Protein AF-A0A352UEM2-F1 (afdb_monomer)

Structure (mmCIF, N/CA/C/O backbone):
data_AF-A0A352UEM2-F1
#
_entry.id   AF-A0A352UEM2-F1
#
loop_
_atom_site.group_PDB
_atom_site.id
_atom_site.type_symbol
_atom_site.label_atom_id
_atom_site.label_alt_id
_atom_site.label_comp_id
_atom_site.label_asym_id
_atom_site.label_entity_id
_atom_site.label_seq_id
_atom_site.pdbx_PDB_ins_code
_atom_site.Cartn_x
_atom_site.Cartn_y
_atom_site.Cartn_z
_atom_site.occupancy
_atom_site.B_iso_or_equiv
_atom_site.auth_seq_id
_atom_site.auth_comp_id
_atom_site.auth_asym_id
_atom_site.auth_atom_id
_atom_site.pdbx_PDB_model_num
ATOM 1 N N . MET A 1 1 ? 37.378 -18.573 17.437 1.00 40.31 1 MET A N 1
ATOM 2 C CA . MET A 1 1 ? 36.549 -19.397 16.538 1.00 40.31 1 MET A CA 1
ATOM 3 C C . MET A 1 1 ? 35.945 -18.454 15.507 1.00 40.31 1 MET A C 1
ATOM 5 O O . MET A 1 1 ? 35.376 -17.440 15.891 1.00 40.31 1 MET A O 1
ATOM 9 N N . ILE A 1 2 ? 36.253 -18.704 14.237 1.00 40.34 2 ILE A N 1
ATOM 10 C CA . ILE A 1 2 ? 35.847 -17.953 13.033 1.00 40.34 2 ILE A CA 1
ATOM 11 C C . ILE A 1 2 ? 34.302 -17.836 13.073 1.00 40.34 2 ILE A C 1
ATOM 13 O O . ILE A 1 2 ? 33.670 -18.853 13.328 1.00 40.34 2 ILE A O 1
ATOM 17 N N . ARG A 1 3 ? 33.608 -16.682 13.057 1.00 59.94 3 ARG A N 1
ATOM 18 C CA . ARG A 1 3 ? 33.691 -15.425 12.270 1.00 59.94 3 ARG A CA 1
ATOM 19 C C . ARG A 1 3 ? 33.576 -15.641 10.761 1.00 59.94 3 ARG A C 1
ATOM 21 O O . ARG A 1 3 ? 34.484 -15.264 10.040 1.00 59.94 3 ARG A O 1
ATOM 28 N N . ASP A 1 4 ? 32.480 -16.250 10.318 1.00 50.72 4 ASP A N 1
ATOM 29 C CA . ASP A 1 4 ? 3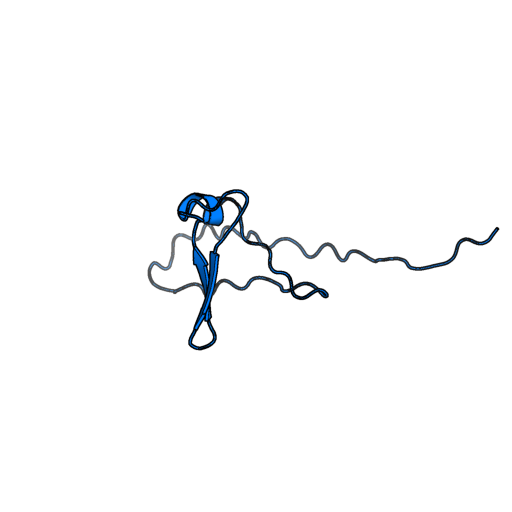2.065 -16.300 8.910 1.00 50.72 4 ASP A CA 1
ATOM 30 C C . ASP A 1 4 ? 30.605 -16.802 8.848 1.00 50.72 4 ASP A C 1
ATOM 32 O O . ASP A 1 4 ? 30.236 -17.674 9.625 1.00 50.72 4 ASP A O 1
ATOM 36 N N . GLY A 1 5 ? 29.684 -16.301 8.034 1.00 47.78 5 GLY A N 1
ATOM 37 C CA . GLY A 1 5 ? 29.784 -15.270 7.024 1.00 47.78 5 GLY A CA 1
ATOM 38 C C . GLY A 1 5 ? 28.396 -14.997 6.442 1.00 47.78 5 GLY A C 1
ATOM 39 O O . GLY A 1 5 ? 27.692 -15.915 6.036 1.00 47.78 5 GLY A O 1
ATOM 40 N N . LYS A 1 6 ? 27.994 -13.727 6.428 1.00 51.12 6 LYS A N 1
ATOM 41 C CA . LYS A 1 6 ? 27.381 -13.044 5.278 1.00 51.12 6 LYS A CA 1
ATOM 42 C C . LYS A 1 6 ? 27.076 -11.615 5.707 1.00 51.12 6 LYS A C 1
ATOM 44 O O . LYS A 1 6 ? 26.183 -11.366 6.508 1.00 51.12 6 LYS A O 1
ATOM 49 N N . MET A 1 7 ? 27.845 -10.672 5.174 1.00 48.53 7 MET A N 1
ATOM 50 C CA . MET A 1 7 ? 27.408 -9.286 5.087 1.00 48.53 7 MET A CA 1
ATOM 51 C C . MET A 1 7 ? 26.077 -9.265 4.328 1.00 48.53 7 MET A C 1
ATOM 53 O O . MET A 1 7 ? 26.058 -9.514 3.124 1.00 48.53 7 MET A O 1
ATOM 57 N N . SER A 1 8 ? 24.976 -8.960 5.006 1.00 37.91 8 SER A N 1
ATOM 58 C CA . SER A 1 8 ? 23.837 -8.354 4.325 1.00 37.91 8 SER A CA 1
ATOM 59 C C . SER A 1 8 ? 24.166 -6.877 4.199 1.00 37.91 8 SER A C 1
ATOM 61 O O . SER A 1 8 ? 24.010 -6.101 5.138 1.00 37.91 8 SER A O 1
ATOM 63 N N . THR A 1 9 ? 24.716 -6.493 3.051 1.00 49.66 9 THR A N 1
ATOM 64 C CA . THR A 1 9 ? 24.753 -5.092 2.649 1.00 49.66 9 THR A CA 1
ATOM 65 C C . THR A 1 9 ? 23.306 -4.649 2.461 1.00 49.66 9 THR A C 1
ATOM 67 O O . THR A 1 9 ? 22.708 -4.873 1.412 1.00 49.66 9 THR A O 1
ATOM 70 N N . GLU A 1 10 ? 22.717 -4.044 3.489 1.00 42.31 10 GLU A N 1
ATOM 71 C CA . GLU A 1 10 ? 21.513 -3.238 3.317 1.00 42.31 10 GLU A CA 1
ATOM 72 C C . GLU A 1 10 ? 21.893 -2.026 2.464 1.00 42.31 10 GLU A C 1
ATOM 74 O O . GLU A 1 10 ? 22.436 -1.030 2.948 1.00 42.31 10 GLU A O 1
ATOM 79 N N . ILE A 1 11 ? 21.630 -2.111 1.159 1.00 47.78 11 ILE A N 1
ATOM 80 C CA . ILE A 1 11 ? 21.549 -0.923 0.316 1.00 47.78 11 ILE A CA 1
ATOM 81 C C . ILE A 1 11 ? 20.318 -0.167 0.812 1.00 47.78 11 ILE A C 1
ATOM 83 O O . ILE A 1 11 ? 19.187 -0.497 0.458 1.00 47.78 11 ILE A O 1
ATOM 87 N N . ARG A 1 12 ? 20.539 0.839 1.666 1.00 49.91 12 ARG A N 1
ATOM 88 C CA . ARG A 1 12 ? 19.533 1.841 2.028 1.00 49.91 12 ARG A CA 1
ATOM 89 C C . ARG A 1 12 ? 19.161 2.612 0.766 1.00 49.91 12 ARG A C 1
ATOM 91 O O . ARG A 1 12 ? 19.713 3.674 0.480 1.00 49.91 12 ARG A O 1
ATOM 98 N N . ARG A 1 13 ? 18.249 2.057 -0.030 1.00 46.78 13 ARG A N 1
ATOM 99 C CA . ARG A 1 13 ? 17.638 2.786 -1.132 1.00 46.78 13 ARG A CA 1
ATOM 100 C C . ARG A 1 13 ? 16.747 3.839 -0.498 1.00 46.78 13 ARG A C 1
ATOM 102 O O . ARG A 1 13 ? 15.794 3.519 0.204 1.00 46.78 13 ARG A O 1
ATOM 109 N N . LYS A 1 14 ? 17.168 5.088 -0.696 1.00 40.69 14 LYS A N 1
ATOM 110 C CA . LYS A 1 14 ? 16.442 6.324 -0.427 1.00 40.69 14 LYS A CA 1
ATOM 111 C C . LYS A 1 14 ? 14.954 6.059 -0.633 1.00 40.69 14 LYS A C 1
ATOM 113 O O . LYS A 1 14 ? 14.533 5.737 -1.741 1.00 40.69 14 LYS A O 1
ATOM 118 N N . VAL A 1 15 ? 14.205 6.109 0.461 1.00 46.19 15 VAL A N 1
ATOM 119 C CA . VAL A 1 15 ? 12.751 6.158 0.422 1.00 46.19 15 VAL A CA 1
ATOM 120 C C . VAL A 1 15 ? 12.454 7.421 -0.367 1.00 46.19 15 VAL A C 1
ATOM 122 O O . VAL A 1 15 ? 12.606 8.525 0.153 1.00 46.19 15 VAL A O 1
ATOM 125 N N . THR A 1 16 ? 12.142 7.285 -1.651 1.00 42.00 16 THR A N 1
ATOM 126 C CA . THR A 1 16 ? 11.597 8.389 -2.431 1.00 42.00 16 THR A CA 1
ATOM 127 C C . THR A 1 16 ? 10.140 8.533 -1.998 1.00 42.00 16 THR A C 1
ATOM 129 O O . THR A 1 16 ? 9.223 8.357 -2.782 1.00 42.00 16 THR A O 1
ATOM 132 N N . PHE A 1 17 ? 9.930 8.868 -0.720 1.00 50.94 17 PHE A N 1
ATOM 133 C CA . PHE A 1 17 ? 8.853 9.769 -0.336 1.00 50.94 17 PHE A CA 1
ATOM 134 C C . PHE A 1 17 ? 9.275 11.149 -0.827 1.00 50.94 17 PHE A C 1
ATOM 136 O O . PHE A 1 17 ? 9.545 12.067 -0.055 1.00 50.94 17 PHE A O 1
ATOM 143 N N . GLU A 1 18 ? 9.389 11.288 -2.141 1.00 37.94 18 GLU A N 1
ATOM 144 C CA . GLU A 1 18 ? 9.260 12.593 -2.736 1.00 37.94 18 GLU A CA 1
ATOM 145 C C . GLU A 1 18 ? 7.758 12.823 -2.709 1.00 37.94 18 GLU A C 1
ATOM 147 O O . GLU A 1 18 ? 7.022 12.488 -3.630 1.00 37.94 18 GLU A O 1
ATOM 152 N N . ARG A 1 19 ? 7.286 13.328 -1.562 1.00 45.03 19 ARG A N 1
ATOM 153 C CA . ARG A 1 19 ? 6.129 14.207 -1.556 1.00 45.03 19 ARG A CA 1
ATOM 154 C C . ARG A 1 19 ? 6.521 15.314 -2.521 1.00 45.03 19 ARG A C 1
ATOM 156 O O . ARG A 1 19 ? 7.157 16.286 -2.117 1.00 45.03 19 ARG A O 1
ATOM 163 N N . ILE A 1 20 ? 6.228 15.101 -3.799 1.00 42.31 20 ILE A N 1
ATOM 164 C CA . ILE A 1 20 ? 6.281 16.121 -4.821 1.00 42.31 20 ILE A CA 1
ATOM 165 C C . ILE A 1 20 ? 5.202 17.112 -4.380 1.00 42.31 20 ILE A C 1
ATOM 167 O O . ILE A 1 20 ? 4.026 16.991 -4.699 1.00 42.31 20 ILE A O 1
ATOM 171 N N . GLN A 1 21 ? 5.605 18.063 -3.533 1.00 44.75 21 GLN A N 1
ATOM 172 C CA . GLN A 1 21 ? 5.012 19.387 -3.524 1.00 44.75 21 GLN A CA 1
ATOM 173 C C . GLN A 1 21 ? 5.322 19.964 -4.900 1.00 44.75 21 GLN A C 1
ATOM 175 O O . GLN A 1 21 ? 6.336 20.620 -5.119 1.00 44.75 21 GLN A O 1
ATOM 180 N N . SER A 1 22 ? 4.500 19.626 -5.876 1.00 37.91 22 SER A N 1
ATOM 181 C CA . SER A 1 22 ? 4.423 20.371 -7.116 1.00 37.91 22 SER A CA 1
ATOM 182 C C . SER A 1 22 ? 2.949 20.504 -7.402 1.00 37.91 22 SER A C 1
ATOM 184 O O . SER A 1 22 ? 2.279 19.583 -7.857 1.00 37.91 22 SER A O 1
ATOM 186 N N . GLU A 1 23 ? 2.444 21.667 -7.016 1.00 47.62 23 GLU A N 1
ATOM 187 C CA . GLU A 1 23 ? 1.209 22.240 -7.518 1.00 47.62 23 GLU A CA 1
ATOM 188 C C . GLU A 1 23 ? 1.318 22.364 -9.049 1.00 47.62 23 GLU A C 1
ATOM 190 O O . GLU A 1 23 ? 1.673 23.429 -9.538 1.00 47.62 23 GLU A O 1
ATOM 195 N N . ALA A 1 24 ? 1.122 21.279 -9.805 1.00 45.12 24 ALA A N 1
ATOM 196 C CA . ALA A 1 24 ? 0.875 21.293 -11.255 1.00 45.12 24 ALA A CA 1
ATOM 197 C C . ALA A 1 24 ? 0.755 19.860 -11.809 1.00 45.12 24 ALA A C 1
ATOM 199 O O . ALA A 1 24 ? 1.700 19.354 -12.401 1.00 45.12 24 ALA A O 1
ATOM 200 N N . ASP A 1 25 ? -0.375 19.194 -11.570 1.00 37.66 25 ASP A N 1
ATOM 201 C CA . ASP A 1 25 ? -1.184 18.527 -12.610 1.00 37.66 25 ASP A CA 1
ATOM 202 C C . ASP A 1 25 ? -2.276 17.691 -11.935 1.00 37.66 25 ASP A C 1
ATOM 204 O O . ASP A 1 25 ? -2.021 16.662 -11.316 1.00 37.66 25 ASP A O 1
ATOM 208 N N . THR A 1 26 ? -3.519 18.152 -12.044 1.00 44.31 26 THR A N 1
ATOM 209 C CA . THR A 1 26 ? -4.6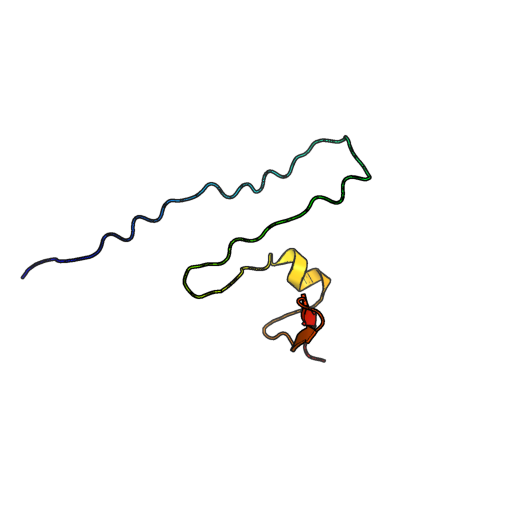96 17.575 -11.374 1.00 44.31 26 THR A CA 1
ATOM 210 C C . 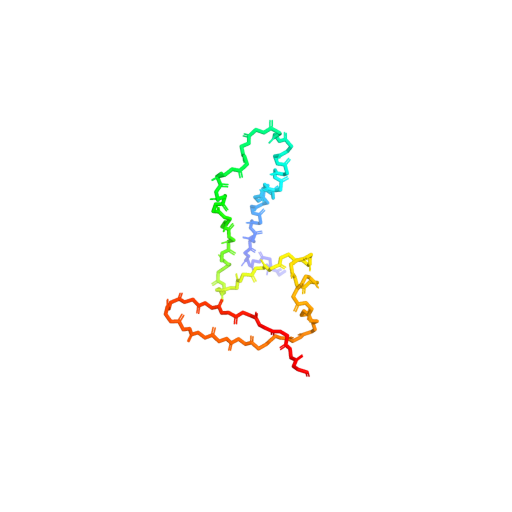THR A 1 26 ? -5.244 16.313 -12.066 1.00 44.31 26 THR A C 1
ATOM 212 O O . THR A 1 26 ? -6.263 15.795 -11.634 1.00 44.31 26 THR A O 1
ATOM 215 N N . ASP A 1 27 ? -4.595 15.766 -13.100 1.00 43.12 27 ASP A N 1
ATOM 216 C CA . ASP A 1 27 ? -5.165 14.636 -13.867 1.00 43.12 27 ASP A CA 1
ATOM 217 C C . ASP A 1 27 ? -4.156 13.576 -14.344 1.00 43.12 27 ASP A C 1
ATOM 219 O O . ASP A 1 27 ? -4.498 12.674 -15.108 1.00 43.12 27 ASP A O 1
ATOM 223 N N . ALA A 1 28 ? -2.906 13.619 -13.879 1.00 44.91 28 ALA A N 1
ATOM 224 C CA . ALA A 1 28 ? -2.021 12.473 -14.043 1.00 44.91 28 ALA A CA 1
ATOM 225 C C . ALA A 1 28 ? -2.355 11.471 -12.934 1.00 44.91 28 ALA A C 1
ATOM 227 O O . ALA A 1 28 ? -2.011 11.692 -11.773 1.00 44.91 28 ALA A O 1
ATOM 228 N N . THR A 1 29 ? -3.044 10.377 -13.272 1.00 46.16 29 THR A N 1
ATOM 229 C CA . THR A 1 29 ? -3.150 9.212 -12.386 1.00 46.16 29 THR A CA 1
ATOM 230 C C . THR A 1 29 ? -1.727 8.705 -12.160 1.00 46.16 29 THR A C 1
ATOM 232 O O . THR A 1 29 ? -1.178 7.977 -12.982 1.00 46.16 29 THR A O 1
ATOM 235 N N . LEU A 1 30 ? -1.073 9.203 -11.112 1.00 45.97 30 LEU A N 1
ATOM 236 C CA . LEU A 1 30 ? 0.271 8.799 -10.739 1.00 45.97 30 LEU A CA 1
ATOM 237 C C . LEU A 1 30 ? 0.220 7.299 -10.452 1.00 45.97 30 LEU A C 1
ATOM 239 O O . LEU A 1 30 ? -0.417 6.863 -9.497 1.00 45.97 30 LEU A O 1
ATOM 243 N N . GLU A 1 31 ? 0.846 6.506 -11.318 1.00 55.56 31 GLU A N 1
ATOM 244 C CA . GLU A 1 31 ? 1.007 5.077 -11.080 1.00 55.56 31 GLU A CA 1
ATOM 245 C C . GLU A 1 31 ? 2.005 4.895 -9.931 1.00 55.56 31 GLU A C 1
ATOM 247 O O . GLU A 1 31 ? 3.218 5.064 -10.084 1.00 55.56 31 GLU A O 1
ATOM 252 N N . GLU A 1 32 ? 1.483 4.598 -8.743 1.00 67.31 32 GLU A N 1
ATOM 253 C CA . GLU A 1 32 ? 2.289 4.319 -7.561 1.00 67.31 32 GLU A CA 1
ATOM 254 C C . GLU A 1 32 ? 2.748 2.855 -7.572 1.00 67.31 32 GLU A C 1
ATOM 256 O O . GLU A 1 32 ? 1.942 1.924 -7.591 1.00 67.31 32 GLU A O 1
ATOM 261 N N . PHE A 1 33 ? 4.064 2.637 -7.530 1.00 76.25 33 PHE A N 1
ATOM 262 C CA . PHE A 1 33 ? 4.654 1.300 -7.466 1.00 76.25 33 PHE A CA 1
ATOM 263 C C . PHE A 1 33 ? 5.223 1.021 -6.073 1.00 76.25 33 PHE A C 1
ATOM 265 O O . PHE A 1 33 ? 6.036 1.788 -5.554 1.00 76.25 33 PHE A O 1
ATOM 272 N N . VAL A 1 34 ? 4.874 -0.134 -5.499 1.00 82.50 34 VAL A N 1
ATOM 273 C CA . VAL A 1 34 ? 5.515 -0.674 -4.289 1.00 82.50 34 VAL A CA 1
ATOM 274 C C . VAL A 1 34 ? 6.558 -1.725 -4.661 1.00 82.50 34 VAL A C 1
ATOM 276 O O . VAL A 1 34 ? 6.395 -2.484 -5.616 1.00 82.50 34 VAL A O 1
ATOM 279 N N . LEU A 1 35 ? 7.655 -1.783 -3.905 1.00 84.88 35 LEU A N 1
ATOM 280 C CA . LEU A 1 35 ? 8.661 -2.826 -4.092 1.00 84.88 35 LEU A CA 1
ATOM 281 C C . LEU A 1 35 ? 8.203 -4.129 -3.441 1.00 84.88 35 LEU A C 1
ATOM 283 O O . LEU A 1 35 ? 7.712 -4.135 -2.312 1.00 84.88 35 LEU A O 1
ATOM 287 N N . VAL A 1 36 ? 8.437 -5.231 -4.146 1.00 88.75 36 VAL A N 1
ATOM 288 C CA . VAL A 1 36 ? 8.272 -6.586 -3.625 1.00 88.75 36 V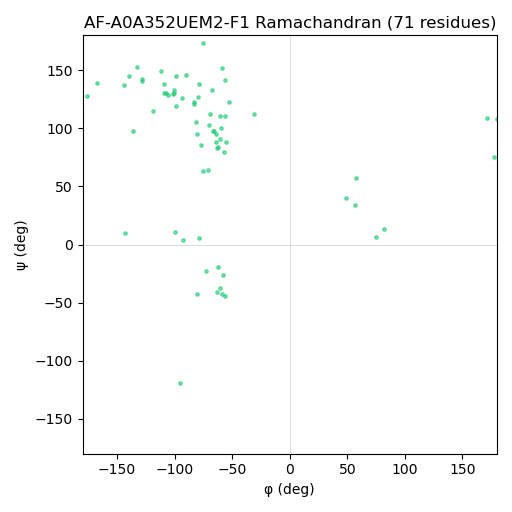AL A CA 1
ATOM 289 C C . VAL A 1 36 ? 9.619 -7.049 -3.078 1.00 88.75 36 VAL A C 1
ATOM 291 O O . VAL A 1 36 ? 10.634 -6.974 -3.776 1.00 88.75 36 VAL A O 1
ATOM 294 N N . ASP A 1 37 ? 9.651 -7.494 -1.823 1.00 89.00 37 ASP A N 1
ATOM 295 C CA . ASP A 1 37 ? 10.874 -8.033 -1.229 1.00 89.00 37 ASP A CA 1
ATOM 296 C C . ASP A 1 37 ? 11.200 -9.451 -1.744 1.00 89.00 37 ASP A C 1
ATOM 298 O O . ASP A 1 37 ? 10.420 -10.082 -2.456 1.00 89.00 37 ASP A O 1
ATOM 302 N N . ALA A 1 38 ? 12.367 -9.988 -1.374 1.00 91.31 38 ALA A N 1
ATOM 303 C CA . ALA A 1 38 ? 12.801 -11.320 -1.810 1.00 91.31 38 ALA A CA 1
ATOM 304 C C . ALA A 1 38 ? 11.880 -12.466 -1.343 1.00 91.3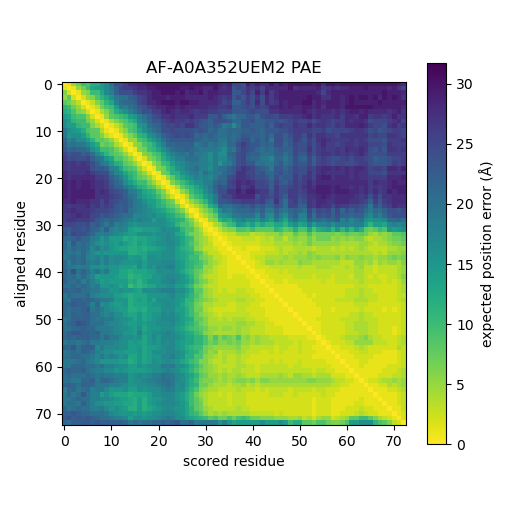1 38 ALA A C 1
ATOM 306 O O . ALA A 1 38 ? 11.927 -13.558 -1.903 1.00 91.31 38 ALA A O 1
ATOM 307 N N . SER A 1 39 ? 11.061 -12.230 -0.315 1.00 93.69 39 SER A N 1
ATOM 308 C CA . SER A 1 39 ? 10.057 -13.177 0.175 1.00 93.69 39 SER A CA 1
ATOM 309 C C . SER A 1 39 ? 8.676 -12.975 -0.455 1.00 93.69 39 SER A C 1
ATOM 311 O O . SER A 1 39 ? 7.734 -13.665 -0.073 1.00 93.69 39 SER A O 1
ATOM 313 N N . GLY A 1 40 ? 8.541 -12.055 -1.415 1.00 89.00 40 GLY A N 1
ATOM 314 C CA . GLY A 1 40 ? 7.280 -11.783 -2.098 1.00 89.00 40 GLY A CA 1
ATOM 315 C C . GLY A 1 40 ? 6.335 -10.859 -1.328 1.00 89.00 40 GLY A C 1
ATOM 316 O O . GLY A 1 40 ? 5.160 -10.778 -1.677 1.00 89.00 40 GLY A O 1
ATOM 317 N N . ARG A 1 41 ? 6.800 -10.178 -0.273 1.00 91.06 41 ARG A N 1
ATOM 318 C CA . ARG A 1 41 ? 5.956 -9.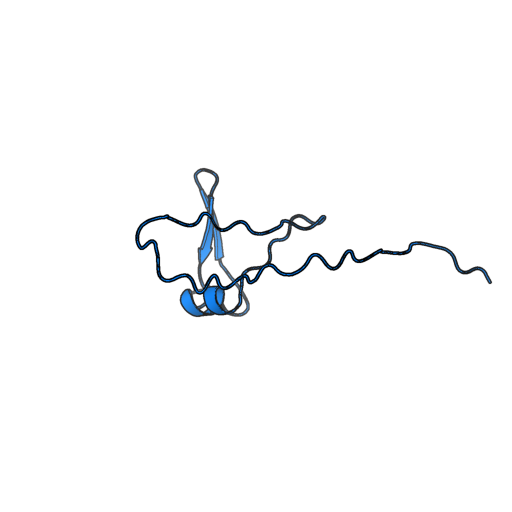283 0.531 1.00 91.06 41 ARG A CA 1
ATOM 319 C C . ARG A 1 41 ? 5.995 -7.865 -0.018 1.00 91.06 41 ARG A C 1
ATOM 321 O O . ARG A 1 41 ? 7.043 -7.391 -0.457 1.00 91.06 41 ARG A O 1
ATOM 328 N N . ILE A 1 42 ? 4.866 -7.179 0.105 1.00 90.81 42 ILE A N 1
ATOM 329 C CA . ILE A 1 42 ? 4.744 -5.735 -0.094 1.00 90.81 42 ILE A CA 1
ATOM 330 C C . ILE A 1 42 ? 4.432 -5.064 1.243 1.00 90.81 42 ILE A C 1
ATOM 332 O O . ILE A 1 42 ? 3.800 -5.664 2.112 1.00 90.81 42 ILE A O 1
ATOM 336 N N . GLN A 1 43 ? 4.883 -3.824 1.411 1.00 87.56 43 GLN A N 1
ATOM 337 C CA . GLN A 1 43 ? 4.512 -2.993 2.555 1.00 87.56 43 GLN A CA 1
ATOM 338 C C . GLN A 1 43 ? 3.444 -1.997 2.113 1.00 87.56 43 GLN A C 1
ATOM 340 O O . GLN A 1 43 ? 3.623 -1.313 1.108 1.00 87.56 43 GLN A O 1
ATOM 345 N N . ILE A 1 44 ? 2.350 -1.923 2.868 1.00 88.88 44 ILE A N 1
ATOM 346 C CA . ILE A 1 44 ? 1.288 -0.937 2.661 1.00 88.88 44 ILE A CA 1
ATOM 347 C C . ILE A 1 44 ? 1.489 0.193 3.680 1.00 88.88 44 ILE A C 1
ATOM 349 O O . ILE A 1 44 ? 1.672 -0.108 4.862 1.00 88.88 44 ILE A O 1
ATOM 353 N N . PRO A 1 45 ? 1.481 1.473 3.264 1.00 88.44 45 PRO A N 1
ATOM 354 C CA . PRO A 1 45 ? 1.554 2.596 4.194 1.00 88.44 45 PRO A CA 1
ATOM 355 C C . PRO A 1 45 ? 0.433 2.563 5.242 1.00 88.44 45 PRO A C 1
ATOM 357 O O . PRO A 1 45 ? -0.714 2.260 4.911 1.00 88.44 45 PRO A O 1
ATOM 360 N N . GLN A 1 46 ? 0.747 2.932 6.490 1.00 87.25 46 GLN A N 1
ATOM 361 C CA . GLN A 1 46 ? -0.230 2.945 7.590 1.00 87.25 46 GLN A CA 1
ATOM 362 C C . GLN A 1 46 ? -1.447 3.820 7.262 1.00 87.25 46 GLN A C 1
ATOM 364 O O . GLN A 1 46 ? -2.577 3.371 7.415 1.00 87.25 46 GLN A O 1
ATOM 369 N N . ASP A 1 47 ? -1.220 5.009 6.698 1.00 88.06 47 ASP A N 1
ATOM 370 C CA . ASP A 1 47 ? -2.290 5.938 6.318 1.00 88.06 47 ASP A CA 1
ATOM 371 C C . ASP A 1 47 ? -3.288 5.322 5.320 1.00 88.06 47 ASP A C 1
ATOM 373 O O . ASP A 1 47 ? -4.441 5.744 5.257 1.00 88.06 47 ASP A O 1
ATOM 377 N N . TYR A 1 48 ? -2.873 4.335 4.516 1.00 90.62 48 TYR A N 1
ATOM 378 C CA . TYR A 1 48 ? -3.766 3.645 3.579 1.00 90.62 48 TYR A CA 1
ATOM 379 C C . TYR A 1 48 ? -4.585 2.580 4.296 1.00 90.62 48 TYR A C 1
ATOM 381 O O . TYR A 1 48 ? -5.786 2.478 4.057 1.00 90.62 48 TYR A O 1
ATOM 389 N N . LEU A 1 49 ? -3.956 1.818 5.197 1.00 92.50 49 LEU A N 1
ATOM 390 C CA . LEU A 1 49 ? -4.654 0.852 6.047 1.00 92.50 49 LEU A CA 1
ATOM 391 C C . LEU A 1 49 ? -5.728 1.550 6.891 1.00 92.50 49 LEU A C 1
ATOM 393 O O . LEU A 1 49 ? -6.858 1.067 6.950 1.00 92.50 49 LEU A O 1
ATOM 397 N N . ASP A 1 50 ? -5.409 2.722 7.444 1.00 92.94 50 ASP A N 1
ATOM 398 C CA . ASP A 1 50 ? -6.333 3.536 8.235 1.00 92.94 50 ASP A CA 1
ATOM 399 C C . ASP A 1 50 ? -7.533 4.018 7.399 1.00 92.94 50 ASP A C 1
ATOM 401 O O . ASP A 1 50 ? -8.677 3.952 7.857 1.00 92.94 50 ASP A O 1
ATOM 405 N N . GLN A 1 51 ? -7.307 4.430 6.143 1.00 92.12 51 GLN A N 1
ATOM 406 C CA . GLN A 1 51 ? -8.375 4.855 5.224 1.00 92.12 51 GLN A CA 1
ATOM 407 C C . GLN A 1 51 ? -9.395 3.746 4.939 1.00 92.12 51 GLN A C 1
ATOM 409 O O . GLN A 1 51 ? -10.595 4.021 4.861 1.00 92.12 51 GLN A O 1
ATOM 414 N N . ILE A 1 52 ? -8.940 2.495 4.819 1.00 93.31 52 ILE A N 1
ATOM 415 C CA . ILE A 1 52 ? -9.808 1.328 4.583 1.00 93.31 52 ILE A CA 1
ATOM 416 C C . ILE A 1 52 ? -10.115 0.532 5.859 1.00 93.31 52 ILE A C 1
ATOM 418 O O . ILE A 1 52 ? -10.707 -0.544 5.783 1.00 93.31 52 ILE A O 1
ATOM 422 N N . LYS A 1 53 ? -9.769 1.087 7.030 1.00 94.56 53 LYS A N 1
ATOM 423 C CA . LYS A 1 53 ? -10.047 0.542 8.369 1.00 94.56 53 LYS A CA 1
ATOM 424 C C . LYS A 1 53 ? -9.503 -0.873 8.593 1.00 94.56 53 LYS A C 1
ATOM 426 O O . LYS A 1 53 ? -10.115 -1.671 9.300 1.00 94.56 53 LYS A O 1
ATOM 431 N N . ILE A 1 54 ? -8.356 -1.190 7.999 1.00 94.75 54 ILE A N 1
ATOM 432 C CA . ILE A 1 54 ? -7.644 -2.441 8.266 1.00 94.75 54 ILE A CA 1
ATOM 433 C C . ILE A 1 54 ? -6.794 -2.263 9.525 1.00 94.75 54 ILE A C 1
ATOM 435 O O . ILE A 1 54 ? -5.922 -1.401 9.577 1.00 94.75 54 ILE A O 1
ATOM 439 N N . GLY A 1 55 ? -7.054 -3.100 10.530 1.00 90.94 55 GLY A N 1
ATOM 440 C CA . GLY A 1 55 ? -6.243 -3.204 11.743 1.00 90.94 55 GLY A CA 1
ATOM 441 C C . GLY A 1 55 ? -5.216 -4.333 11.639 1.00 90.94 55 GLY A C 1
ATOM 442 O O . GLY A 1 55 ? -4.369 -4.353 10.752 1.00 90.94 55 GLY A O 1
ATOM 443 N N . GLU A 1 56 ? -5.309 -5.309 12.542 1.00 90.50 56 GLU A N 1
ATOM 444 C CA . GLU A 1 56 ? -4.364 -6.434 12.617 1.00 90.50 56 GLU A CA 1
ATOM 445 C C . GLU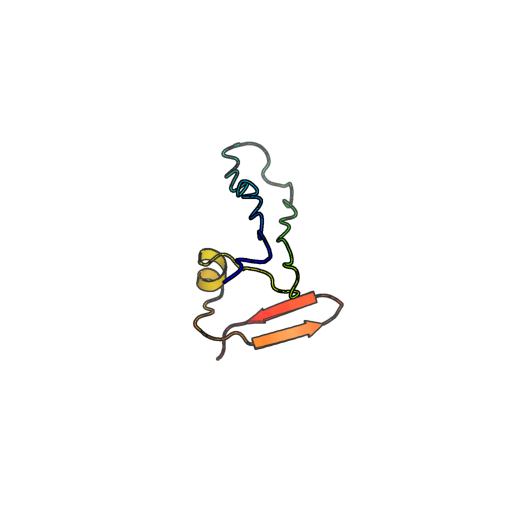 A 1 56 ? -4.521 -7.452 11.477 1.00 90.50 56 GLU A C 1
ATOM 447 O O . GLU A 1 56 ? -3.599 -8.219 11.190 1.00 90.50 56 GLU A O 1
ATOM 452 N N . ARG A 1 57 ? -5.702 -7.507 10.850 1.00 91.69 57 ARG A N 1
ATOM 453 C CA . ARG A 1 57 ? -6.066 -8.531 9.868 1.00 91.69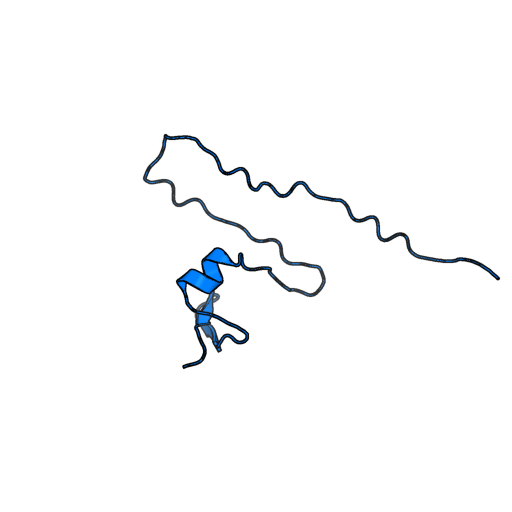 57 ARG A CA 1
ATOM 454 C C . ARG A 1 57 ? -6.837 -7.919 8.706 1.00 91.69 57 ARG A C 1
ATOM 456 O O . ARG A 1 57 ? -7.635 -7.000 8.876 1.00 91.69 57 ARG A O 1
ATOM 463 N N . ALA A 1 58 ? -6.591 -8.471 7.524 1.00 94.31 58 ALA A N 1
ATOM 464 C CA . ALA A 1 58 ? -7.261 -8.112 6.287 1.00 94.31 58 ALA A CA 1
ATOM 465 C C . ALA A 1 58 ? -7.804 -9.369 5.608 1.00 94.31 58 ALA A C 1
ATOM 467 O O . ALA A 1 58 ? -7.153 -10.417 5.585 1.00 94.31 58 ALA A O 1
ATOM 468 N N . ARG A 1 59 ? -8.981 -9.248 5.001 1.00 95.12 59 ARG A N 1
ATOM 469 C CA . ARG A 1 59 ? -9.496 -10.224 4.046 1.00 95.12 59 ARG A CA 1
ATOM 470 C C . ARG A 1 59 ? -8.833 -9.966 2.697 1.00 95.12 59 ARG A C 1
ATOM 472 O O . ARG A 1 59 ? -8.863 -8.844 2.195 1.00 95.12 59 ARG A O 1
ATOM 479 N N . VAL A 1 60 ? -8.245 -11.010 2.123 1.00 94.44 60 VAL A N 1
ATOM 480 C CA . VAL A 1 60 ? -7.550 -10.956 0.832 1.00 94.44 60 VAL A CA 1
ATOM 481 C C . VAL A 1 60 ? -8.373 -11.707 -0.206 1.00 94.44 60 VAL A C 1
ATOM 483 O O . VAL A 1 60 ? -8.774 -12.845 0.032 1.00 94.44 60 VAL A O 1
ATOM 486 N N . GLN A 1 61 ? -8.615 -11.079 -1.352 1.00 96.00 61 GLN A N 1
ATOM 487 C CA . GLN A 1 61 ? -9.295 -11.682 -2.498 1.00 96.00 61 GLN A CA 1
ATOM 488 C C . GLN A 1 61 ? -8.451 -11.479 -3.756 1.00 96.00 61 GLN A C 1
ATOM 490 O O . GLN A 1 61 ? -7.847 -10.421 -3.922 1.00 96.00 61 GLN A O 1
ATOM 495 N N . ILE A 1 62 ? -8.396 -12.494 -4.621 1.00 95.94 62 ILE A N 1
ATOM 496 C CA . ILE A 1 62 ? -7.670 -12.442 -5.894 1.00 95.94 62 ILE A CA 1
ATOM 497 C C . ILE A 1 62 ? -8.673 -12.655 -7.019 1.00 95.94 62 ILE A C 1
ATOM 499 O O . ILE A 1 62 ? -9.249 -13.737 -7.118 1.00 95.94 62 ILE A O 1
ATOM 503 N N . GLU A 1 63 ? -8.867 -11.639 -7.853 1.00 95.94 63 GLU A N 1
ATOM 504 C CA . GLU A 1 63 ? -9.785 -11.661 -8.997 1.00 95.94 63 GLU A CA 1
ATOM 505 C 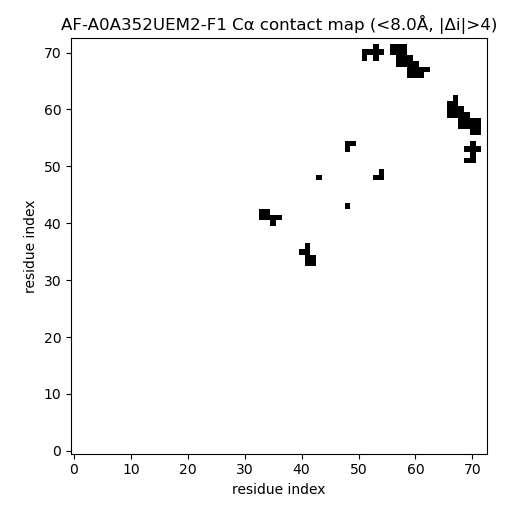C . GLU A 1 63 ? -9.174 -10.854 -10.145 1.00 95.94 63 GLU A C 1
ATOM 507 O O . GLU A 1 63 ? -8.571 -9.810 -9.910 1.00 95.94 63 GLU A O 1
ATOM 512 N N . ASP A 1 64 ? -9.273 -11.364 -11.375 1.00 95.38 64 ASP A N 1
ATOM 513 C CA . ASP A 1 64 ? -8.826 -10.683 -12.602 1.00 95.38 64 ASP A CA 1
ATOM 514 C C . ASP A 1 64 ? -7.395 -10.107 -12.539 1.00 95.38 64 ASP A C 1
ATOM 516 O O . ASP A 1 64 ? -7.112 -9.006 -13.006 1.00 95.38 64 ASP A O 1
ATOM 520 N N . GLY A 1 65 ? -6.468 -10.848 -11.921 1.00 92.94 65 GLY A N 1
ATOM 521 C CA . GLY A 1 65 ? -5.068 -10.426 -11.768 1.00 92.94 65 GLY A CA 1
ATOM 522 C C . GLY A 1 65 ? -4.836 -9.345 -10.704 1.00 92.94 65 GLY A C 1
ATOM 523 O O . GLY A 1 65 ? -3.713 -8.868 -10.563 1.00 92.94 65 GLY A O 1
ATOM 524 N N . THR A 1 66 ? -5.863 -8.991 -9.931 1.00 92.88 66 THR A N 1
ATOM 525 C CA . THR A 1 66 ? -5.813 -7.985 -8.866 1.00 92.88 66 THR A CA 1
ATOM 526 C C . THR A 1 66 ? -5.915 -8.643 -7.493 1.00 92.88 66 THR A C 1
ATOM 528 O O . THR A 1 66 ? -6.730 -9.540 -7.278 1.00 92.88 66 THR A O 1
ATOM 531 N N . VAL A 1 67 ? -5.111 -8.170 -6.537 1.00 93.00 67 VAL A N 1
ATOM 532 C CA . VAL A 1 67 ? -5.244 -8.518 -5.115 1.00 93.00 67 VAL A CA 1
ATOM 533 C C . VAL A 1 67 ? -5.986 -7.389 -4.406 1.00 93.00 67 VAL A C 1
ATOM 535 O O . VAL A 1 67 ? -5.510 -6.259 -4.373 1.00 93.00 67 VAL A O 1
ATOM 538 N N . THR A 1 68 ? -7.141 -7.693 -3.818 1.00 93.81 68 THR A N 1
ATOM 539 C CA . THR A 1 68 ? -7.946 -6.733 -3.053 1.00 93.81 68 THR A CA 1
ATOM 540 C C . THR A 1 68 ? -7.822 -7.018 -1.561 1.00 93.81 68 THR A C 1
ATOM 542 O O . THR A 1 68 ? -8.050 -8.148 -1.124 1.00 93.81 68 THR A O 1
ATOM 545 N N . LEU A 1 69 ? -7.500 -5.986 -0.779 1.00 93.56 69 LEU A N 1
ATOM 546 C CA . LEU A 1 69 ? -7.498 -6.021 0.684 1.00 93.56 69 LEU A CA 1
ATOM 547 C C . LEU A 1 69 ? -8.776 -5.363 1.215 1.00 93.56 69 LEU A C 1
ATOM 549 O O . LEU A 1 69 ? -9.147 -4.278 0.770 1.00 93.56 69 LEU A O 1
ATOM 553 N N . ARG A 1 70 ? -9.450 -6.009 2.167 1.00 94.44 70 ARG A N 1
ATOM 554 C CA . ARG A 1 70 ? -10.640 -5.478 2.853 1.00 94.44 70 ARG A CA 1
ATOM 555 C C . ARG A 1 70 ? -10.509 -5.661 4.368 1.00 94.44 70 ARG A C 1
ATOM 557 O O . ARG A 1 70 ? -9.833 -6.604 4.786 1.00 94.44 70 ARG A O 1
ATOM 564 N N . PRO A 1 71 ? -11.143 -4.812 5.191 1.00 94.81 71 PRO A N 1
ATOM 565 C CA . PRO A 1 71 ? -11.213 -5.043 6.631 1.00 94.81 71 PRO A CA 1
ATOM 566 C C . PRO A 1 71 ? -11.886 -6.387 6.946 1.00 94.81 71 PRO A C 1
ATOM 568 O O . PRO A 1 71 ? -12.699 -6.892 6.165 1.00 94.81 71 PRO A O 1
ATOM 571 N N . GLU A 1 72 ? -11.516 -6.982 8.080 1.00 87.19 72 GLU A N 1
ATOM 572 C CA . GLU A 1 72 ? -12.326 -8.031 8.707 1.00 87.19 72 GLU A CA 1
ATOM 573 C C . GLU A 1 72 ? -13.627 -7.366 9.202 1.00 87.19 72 GLU A C 1
ATOM 575 O O . GLU A 1 72 ? -13.570 -6.256 9.730 1.00 87.19 72 GLU A O 1
ATOM 580 N N . GLU A 1 73 ? -14.785 -7.972 8.916 1.00 71.25 73 GLU A N 1
ATOM 581 C CA . GLU A 1 73 ? -16.099 -7.462 9.358 1.00 71.25 73 GLU A CA 1
ATOM 582 C C . GLU A 1 73 ? -16.192 -7.312 10.880 1.00 71.25 73 GLU A C 1
ATOM 584 O O . GLU A 1 73 ? -15.674 -8.205 11.590 1.00 71.25 73 GLU A O 1
#

Sequence (73 aa):
MIRDGKMSTEIRRKVTFERIQSEADTDATLEEFVLVDASGRIQIPQDYLDQIKIGERARVQIEDGTVTLRPEE

Radius of gyration: 18.16 Å; Cα contacts (8 Å, |Δi|>4): 38; chains: 1; bounding box: 53×42×31 Å

pLDDT: mean 71.25, std 22.82, range [37.66, 96.0]

Mean predicted aligned error: 13.95 Å

Solvent-accessible surface area (backbone atoms only — not comparable to full-atom values): 5340 Å² total; per-residue (Å²): 130,86,88,79,88,77,87,78,78,77,76,81,70,76,78,78,78,66,76,72,87,59,99,80,69,97,77,70,83,76,85,83,82,79,69,66,47,99,85,72,48,71,81,77,60,66,75,56,35,58,74,60,60,35,72,98,52,65,42,77,47,81,56,98,94,41,79,46,79,40,40,66,132

Secondary structure (DSSP, 8-state):
-------------------------TT------PPPPTTS--PPPHHHHHHTT--S-EEEEEETTEEEEEE--

Foldseek 3Di:
DDDDDDPPPPPPDPPPPPPPPDPDDPPPPPPDDFDQDPVRDTDDDPVVCVVQVADPDWDWDADPNDIDTHHDD

Nearest PDB structures (foldseek):
  1yfb-assembly1_A  TM=8.003E-01  e=5.085E-02  Bacillus subtilis
  2w1t-assembly1_A  TM=7.527E-01  e=6.215E-02  Bacillus subtilis
  1z0r-assembly1_B  TM=7.644E-01  e=8.684E-02  Bacillus subtilis
  2w1t-assembly1_B  TM=7.633E-01  e=1.135E-01  Bacillus subtilis